Protein AF-A0ABD2GLB9-F1 (afdb_monomer_lite)

Radius of gyration: 38.47 Å; chains: 1; bounding box: 91×84×60 Å

Structure (mmCIF, N/CA/C/O backbone):
data_AF-A0ABD2GLB9-F1
#
_entry.id   AF-A0ABD2GLB9-F1
#
loop_
_atom_site.group_PDB
_atom_site.id
_atom_site.type_symbol
_atom_site.label_atom_id
_atom_site.label_alt_id
_atom_site.label_comp_id
_atom_site.label_asym_id
_atom_site.label_entity_id
_atom_site.label_seq_id
_atom_site.pdbx_PDB_ins_code
_atom_site.Cartn_x
_atom_site.Cartn_y
_atom_site.Cartn_z
_atom_site.occupancy
_atom_site.B_iso_or_equiv
_atom_site.auth_seq_id
_atom_site.auth_comp_id
_atom_site.auth_asym_id
_atom_site.auth_atom_id
_atom_site.pdbx_PDB_model_num
ATOM 1 N N . MET A 1 1 ? 71.117 7.080 -34.265 1.00 41.22 1 MET A N 1
ATOM 2 C CA . MET A 1 1 ? 71.587 7.786 -35.478 1.00 41.22 1 MET A CA 1
ATOM 3 C C . MET A 1 1 ? 70.336 8.318 -36.158 1.00 41.22 1 MET A C 1
ATOM 5 O O . MET A 1 1 ? 69.488 7.506 -36.462 1.00 41.22 1 MET A O 1
ATOM 9 N N . SER A 1 2 ? 70.041 9.596 -36.338 1.00 40.19 2 SER A N 1
ATOM 10 C CA . SER A 1 2 ? 70.778 10.847 -36.216 1.00 40.19 2 SER A CA 1
ATOM 11 C C . SER A 1 2 ? 69.734 11.976 -36.337 1.00 40.19 2 SER A C 1
ATOM 13 O O . SER A 1 2 ? 68.855 11.828 -37.173 1.00 40.19 2 SER A O 1
ATOM 15 N N . ARG A 1 3 ? 69.897 13.067 -35.560 1.00 36.91 3 ARG A N 1
ATOM 16 C CA . ARG A 1 3 ? 69.881 14.493 -35.998 1.00 36.91 3 ARG A CA 1
ATOM 17 C C . ARG A 1 3 ? 68.579 15.053 -36.641 1.00 36.91 3 ARG A C 1
ATOM 19 O O . ARG A 1 3 ? 68.003 14.409 -37.491 1.00 36.91 3 ARG A O 1
ATOM 26 N N . THR A 1 4 ? 68.081 16.277 -36.421 1.00 49.47 4 THR A N 1
ATOM 27 C CA . THR A 1 4 ? 68.595 17.508 -35.794 1.00 49.47 4 THR A CA 1
ATOM 28 C C . THR A 1 4 ? 67.544 18.644 -35.947 1.00 49.47 4 THR A C 1
ATOM 30 O O . THR A 1 4 ? 66.904 18.718 -36.985 1.00 49.47 4 THR A O 1
ATOM 33 N N . LEU A 1 5 ? 67.447 19.505 -34.917 1.00 43.25 5 LEU A N 1
ATOM 34 C CA . LEU A 1 5 ? 67.131 20.959 -34.818 1.00 43.25 5 LEU A CA 1
ATOM 35 C C . LEU A 1 5 ? 65.943 21.663 -35.541 1.00 43.25 5 LEU A C 1
ATOM 37 O O . LEU A 1 5 ? 65.771 21.608 -36.751 1.00 43.25 5 LEU A O 1
ATOM 41 N N . LEU A 1 6 ? 65.255 22.467 -34.703 1.00 45.53 6 LEU A N 1
ATOM 42 C CA . LEU A 1 6 ? 64.503 23.736 -34.897 1.00 45.53 6 LEU A CA 1
ATOM 43 C C . LEU A 1 6 ? 65.297 24.805 -35.715 1.00 45.53 6 LEU A C 1
ATOM 45 O O . LEU A 1 6 ? 66.426 24.491 -36.090 1.00 45.53 6 LEU A O 1
ATOM 49 N N . PRO A 1 7 ? 64.889 26.098 -35.872 1.00 52.56 7 PRO A N 1
ATOM 50 C CA . PRO A 1 7 ? 63.662 26.841 -35.502 1.00 52.56 7 PRO A CA 1
ATOM 51 C C . PRO A 1 7 ? 63.109 27.743 -36.643 1.00 52.56 7 PRO A C 1
ATOM 53 O O . PRO A 1 7 ? 63.716 27.890 -37.697 1.00 52.56 7 PRO A O 1
ATOM 56 N N . GLY A 1 8 ? 61.980 28.424 -36.411 1.00 40.75 8 GLY A N 1
ATOM 57 C CA . GLY A 1 8 ? 61.460 29.465 -37.308 1.00 40.75 8 GLY A CA 1
ATOM 58 C C . GLY A 1 8 ? 60.868 30.640 -36.534 1.00 40.75 8 GLY A C 1
ATOM 59 O O . GLY A 1 8 ? 59.662 30.707 -36.337 1.00 40.75 8 GLY A O 1
ATOM 60 N N . PHE A 1 9 ? 61.732 31.544 -36.074 1.00 46.50 9 PHE A N 1
ATOM 61 C CA . PHE A 1 9 ? 61.380 32.888 -35.612 1.00 46.50 9 PHE A CA 1
ATOM 62 C C . PHE A 1 9 ? 61.605 33.854 -36.782 1.00 46.50 9 PHE A C 1
ATOM 64 O O . PHE A 1 9 ? 62.618 33.748 -37.474 1.00 46.50 9 PHE A O 1
ATOM 71 N N . SER A 1 10 ? 60.713 34.820 -36.990 1.00 54.00 10 SER A N 1
ATOM 72 C CA . SER A 1 10 ? 61.008 36.008 -37.799 1.00 54.00 10 SER A CA 1
ATOM 73 C C . SER A 1 10 ? 60.171 37.223 -37.371 1.00 54.00 10 SER A C 1
ATOM 75 O O . SER A 1 10 ? 59.130 37.034 -36.740 1.00 54.00 10 SER A O 1
ATOM 77 N N . PRO A 1 11 ? 60.667 38.451 -37.635 1.00 58.12 11 PRO A N 1
ATOM 78 C CA . PRO A 1 11 ? 60.511 39.612 -36.753 1.00 58.12 11 PRO A CA 1
ATOM 79 C C . PRO A 1 11 ? 59.986 40.884 -37.475 1.00 58.12 11 PRO A C 1
ATOM 81 O O . PRO A 1 11 ? 59.527 40.807 -38.609 1.00 58.12 11 PRO A O 1
ATOM 84 N N . ALA A 1 12 ? 60.170 42.038 -36.804 1.00 43.91 12 ALA A N 1
ATOM 85 C CA . ALA A 1 12 ? 60.158 43.453 -37.247 1.00 43.91 12 ALA A CA 1
ATOM 86 C C . ALA A 1 12 ? 58.893 44.261 -36.858 1.00 43.91 12 ALA A C 1
ATOM 88 O O . ALA A 1 12 ? 57.785 43.882 -37.213 1.00 43.91 12 ALA A O 1
ATOM 89 N N . LEU A 1 13 ? 58.976 45.259 -35.947 1.00 42.00 13 LEU A N 1
ATOM 90 C CA . LEU A 1 13 ? 59.501 46.652 -36.092 1.00 42.00 13 LEU A CA 1
ATOM 91 C C . LEU A 1 13 ? 58.770 47.406 -37.215 1.00 42.00 13 LEU A C 1
ATOM 93 O O . LEU A 1 13 ? 58.642 46.871 -38.301 1.00 42.00 13 LEU A O 1
ATOM 97 N N . SER A 1 14 ? 58.338 48.662 -37.133 1.00 45.34 14 SER A N 1
ATOM 98 C CA . SER A 1 14 ? 58.408 49.796 -36.200 1.00 45.34 14 SER A CA 1
ATOM 99 C C . SER A 1 14 ? 57.582 50.903 -36.884 1.00 45.34 14 SER A C 1
ATOM 101 O O . SER A 1 14 ? 57.515 50.892 -38.107 1.00 45.34 14 SER A O 1
ATOM 103 N N . HIS A 1 15 ? 57.016 51.866 -36.155 1.00 45.34 15 HIS A N 1
ATOM 104 C CA . HIS A 1 15 ? 57.118 53.302 -36.481 1.00 45.34 15 HIS A CA 1
ATOM 105 C C . HIS A 1 15 ? 56.465 54.115 -35.347 1.00 45.34 15 HIS A C 1
ATOM 107 O O . HIS A 1 15 ? 55.266 54.006 -35.096 1.00 45.34 15 HIS A O 1
ATOM 113 N N . GLY A 1 16 ? 57.283 54.920 -34.651 1.00 44.56 16 GLY A N 1
ATOM 114 C CA . GLY A 1 16 ? 56.829 56.088 -33.877 1.00 44.56 16 GLY A CA 1
ATOM 115 C C . GLY A 1 16 ? 56.222 57.140 -34.818 1.00 44.56 16 GLY A C 1
ATOM 116 O O . GLY A 1 16 ? 56.282 56.985 -36.032 1.00 44.56 16 GLY A O 1
ATOM 117 N N . ASN A 1 17 ? 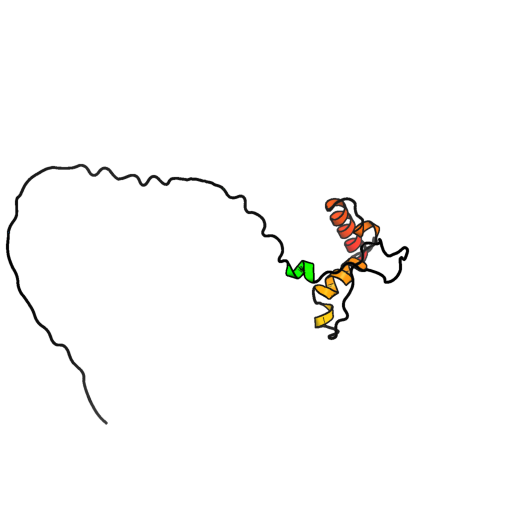55.626 58.250 -34.396 1.00 46.69 17 ASN A N 1
ATOM 118 C CA . ASN A 1 17 ? 55.895 59.208 -33.316 1.00 46.69 17 ASN A CA 1
ATOM 119 C C . ASN A 1 17 ? 54.716 60.238 -33.429 1.00 46.69 17 ASN A C 1
ATOM 121 O O . ASN A 1 17 ? 54.146 60.356 -34.512 1.00 46.69 17 ASN A O 1
ATOM 125 N N . ILE A 1 18 ? 54.224 60.960 -32.416 1.00 41.25 18 ILE A N 1
ATOM 126 C CA . ILE A 1 18 ? 54.598 62.358 -32.077 1.00 41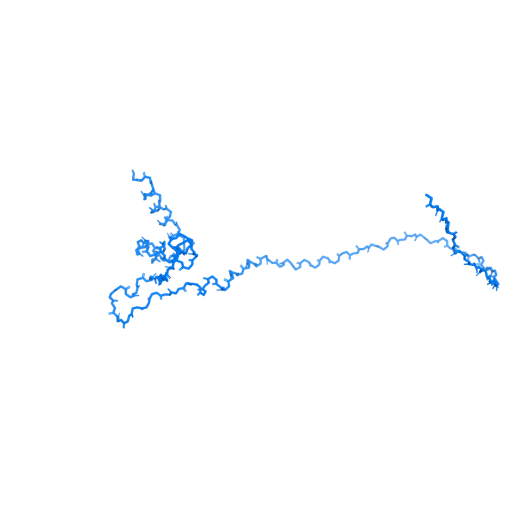.25 18 ILE A CA 1
ATOM 127 C C . ILE A 1 18 ? 53.468 62.936 -31.185 1.00 41.25 18 ILE A C 1
ATOM 129 O O . ILE A 1 18 ? 52.330 63.011 -31.644 1.00 41.25 18 ILE A O 1
ATOM 133 N N . SER A 1 19 ? 53.770 63.337 -29.938 1.00 44.25 19 SER A N 1
ATOM 134 C CA . SER A 1 19 ? 53.571 64.703 -29.376 1.00 44.25 19 SER A CA 1
ATOM 135 C C . SER A 1 19 ? 53.438 64.763 -27.832 1.00 44.25 19 SER A C 1
ATOM 137 O O . SER A 1 19 ? 52.884 63.840 -27.237 1.00 44.25 19 SER A O 1
ATOM 139 N N . PRO A 1 20 ? 53.933 65.846 -27.180 1.00 57.25 20 PRO A N 1
ATOM 140 C CA . PRO A 1 20 ? 54.145 65.974 -25.726 1.00 57.25 20 PRO A CA 1
ATOM 141 C C . PRO A 1 20 ? 52.978 66.715 -24.992 1.00 57.25 20 PRO A C 1
ATOM 143 O O . PRO A 1 20 ? 51.962 67.008 -25.624 1.00 57.25 20 PRO A O 1
ATOM 146 N N . PRO A 1 21 ? 53.061 66.972 -23.661 1.00 60.91 21 PRO A N 1
ATOM 147 C CA . PRO A 1 21 ? 51.915 67.053 -22.742 1.00 60.91 21 PRO A CA 1
ATOM 148 C C . PRO A 1 21 ? 51.424 68.487 -22.471 1.00 60.91 21 PRO A C 1
ATOM 150 O O . PRO A 1 21 ? 52.147 69.447 -22.733 1.00 60.91 21 PRO A O 1
ATOM 153 N N . PRO A 1 22 ? 50.282 68.638 -21.774 1.00 48.00 22 PRO A N 1
ATOM 154 C CA . PRO A 1 22 ? 50.140 69.722 -20.816 1.00 48.00 22 PRO A CA 1
ATOM 155 C C . PRO A 1 22 ? 50.079 69.196 -19.380 1.00 48.00 22 PRO A C 1
ATOM 157 O O . PRO A 1 22 ? 49.298 68.325 -19.001 1.00 48.00 22 PRO A O 1
ATOM 160 N N . SER A 1 23 ? 50.961 69.782 -18.589 1.00 48.72 23 SER A N 1
ATOM 161 C CA . SER A 1 23 ? 50.980 69.809 -17.143 1.00 48.72 23 SER A CA 1
ATOM 162 C C . SER A 1 23 ? 49.712 70.435 -16.551 1.00 48.72 23 SER A C 1
ATOM 164 O O . SER A 1 23 ? 49.079 71.306 -17.148 1.00 48.72 23 SER A O 1
ATOM 166 N N . SER A 1 24 ? 49.508 70.100 -15.274 1.00 46.53 24 SER A N 1
ATOM 167 C CA . SER A 1 24 ? 48.824 70.875 -14.226 1.00 46.53 24 SER A CA 1
ATOM 168 C C . SER A 1 24 ? 47.391 70.456 -13.881 1.00 46.53 24 SER A C 1
ATOM 170 O O . SER A 1 24 ? 46.442 70.738 -14.606 1.00 46.53 24 SER A O 1
ATOM 172 N N . THR A 1 25 ? 47.257 70.000 -12.631 1.00 48.34 25 THR A N 1
ATOM 173 C CA . THR A 1 25 ? 46.324 70.521 -11.606 1.00 48.34 25 THR A CA 1
ATOM 174 C C . THR A 1 25 ? 45.423 69.457 -10.977 1.00 48.34 25 THR A C 1
ATOM 176 O O . THR A 1 25 ? 44.843 68.616 -11.653 1.00 48.34 25 THR A O 1
ATOM 179 N N . SER A 1 26 ? 45.249 69.622 -9.660 1.00 46.88 26 SER A N 1
ATOM 180 C CA . SER A 1 26 ? 44.093 69.217 -8.854 1.00 46.88 26 SER A CA 1
ATOM 181 C C . SER A 1 26 ? 44.160 67.856 -8.158 1.00 46.88 26 SER A C 1
ATOM 183 O O . SER A 1 26 ? 43.591 66.859 -8.597 1.00 46.88 26 SER A O 1
ATOM 185 N N . THR A 1 27 ? 44.753 67.888 -6.962 1.00 57.16 27 THR A N 1
ATOM 186 C CA . THR A 1 27 ? 44.359 67.106 -5.783 1.00 57.16 27 THR A CA 1
ATOM 187 C C . THR A 1 27 ? 42.851 66.826 -5.767 1.00 57.16 27 THR A C 1
ATOM 189 O O . THR A 1 27 ? 42.049 67.732 -5.558 1.00 57.16 27 THR A O 1
ATOM 192 N N . GLY A 1 28 ? 42.464 65.568 -5.973 1.00 44.75 28 GLY A N 1
ATOM 193 C CA . GLY A 1 28 ? 41.090 65.095 -5.827 1.00 44.75 28 GLY A CA 1
ATOM 194 C C . GLY A 1 28 ? 41.060 63.911 -4.874 1.00 44.75 28 GLY A C 1
ATOM 195 O O . GLY A 1 28 ? 41.491 62.814 -5.226 1.00 44.75 28 GLY A O 1
ATOM 196 N N . CYS A 1 29 ? 40.587 64.142 -3.651 1.00 52.38 29 CYS A N 1
ATOM 197 C CA . CYS A 1 29 ? 40.369 63.114 -2.641 1.00 52.38 29 CYS A CA 1
ATOM 198 C C . CYS A 1 29 ? 39.506 61.983 -3.219 1.00 52.38 29 CYS A C 1
ATOM 200 O O . CYS A 1 29 ? 38.413 62.211 -3.736 1.00 52.38 29 CYS A O 1
ATOM 202 N N . ARG A 1 30 ? 40.008 60.751 -3.140 1.00 40.28 30 ARG A N 1
ATOM 203 C CA . ARG A 1 30 ? 39.335 59.558 -3.651 1.00 40.28 30 ARG A CA 1
ATOM 204 C C . ARG A 1 30 ? 38.190 59.181 -2.708 1.00 40.28 30 ARG A C 1
ATOM 206 O O . ARG A 1 30 ? 38.394 58.442 -1.752 1.00 40.28 30 ARG A O 1
ATOM 213 N N . SER A 1 31 ? 36.987 59.680 -2.973 1.00 50.41 31 SER A N 1
ATOM 214 C CA . SER A 1 31 ? 35.767 59.113 -2.393 1.00 50.41 31 SER A CA 1
ATOM 215 C C . SER A 1 31 ? 35.513 57.747 -3.028 1.00 50.41 31 SER A C 1
ATOM 217 O O . SER A 1 31 ? 35.308 57.640 -4.237 1.00 50.41 31 SER A O 1
ATOM 219 N N . SER A 1 32 ? 35.565 56.694 -2.211 1.00 58.06 32 SER A N 1
ATOM 220 C CA . SER A 1 32 ? 35.131 55.345 -2.586 1.00 58.06 32 SER A CA 1
ATOM 221 C C . SER A 1 32 ? 33.707 55.375 -3.142 1.00 58.06 32 SER A C 1
ATOM 223 O O . SER A 1 32 ? 32.809 55.853 -2.444 1.00 58.06 32 SER A O 1
ATOM 225 N N . PRO A 1 33 ? 33.434 54.799 -4.324 1.00 53.81 33 PRO A N 1
ATOM 226 C CA . PRO A 1 33 ? 32.075 54.430 -4.660 1.00 53.81 33 PRO A CA 1
ATOM 227 C C . PRO A 1 33 ? 31.709 53.218 -3.800 1.00 53.81 33 PRO A C 1
ATOM 229 O O . PRO A 1 33 ? 32.175 52.100 -4.023 1.00 53.81 33 PRO A O 1
ATOM 232 N N . GLY A 1 34 ? 30.903 53.466 -2.768 1.00 50.62 34 GLY A N 1
ATOM 233 C CA . GLY A 1 34 ? 30.247 52.418 -2.003 1.00 50.62 34 GLY A CA 1
ATOM 234 C C . GLY A 1 34 ? 29.408 51.559 -2.945 1.00 50.62 34 GLY A C 1
ATOM 235 O O . GLY A 1 34 ? 28.445 52.032 -3.548 1.00 50.62 34 GLY A O 1
ATOM 236 N N . PHE A 1 35 ? 29.793 50.295 -3.084 1.00 52.69 35 PHE A N 1
ATOM 237 C CA . PHE A 1 35 ? 29.006 49.281 -3.768 1.00 52.69 35 PHE A CA 1
ATOM 238 C C . PHE A 1 35 ? 27.767 48.993 -2.912 1.00 52.69 35 PHE A C 1
ATOM 240 O O . PHE A 1 35 ? 27.818 48.223 -1.955 1.00 52.69 35 PHE A O 1
ATOM 247 N N . THR A 1 36 ? 26.657 49.671 -3.198 1.00 63.06 36 THR A N 1
ATOM 248 C CA . THR A 1 36 ? 25.383 49.385 -2.536 1.00 63.06 36 THR A CA 1
ATOM 249 C C . THR A 1 36 ? 24.797 48.115 -3.139 1.00 63.06 36 THR A C 1
ATOM 251 O O . THR A 1 36 ? 24.251 48.105 -4.242 1.00 63.06 36 THR A O 1
ATOM 254 N N . ILE A 1 37 ? 24.924 47.012 -2.402 1.00 62.72 37 ILE A N 1
ATOM 255 C CA . ILE A 1 37 ? 24.204 45.777 -2.701 1.00 62.72 37 ILE A CA 1
ATOM 256 C C . ILE A 1 37 ? 22.726 46.044 -2.432 1.00 62.72 37 ILE A C 1
ATOM 258 O O . ILE A 1 37 ? 22.296 46.193 -1.288 1.00 62.72 37 ILE A O 1
ATOM 262 N N . LYS A 1 38 ? 21.931 46.119 -3.501 1.00 55.12 38 LYS A N 1
ATOM 263 C CA . LYS A 1 38 ? 20.474 46.043 -3.405 1.00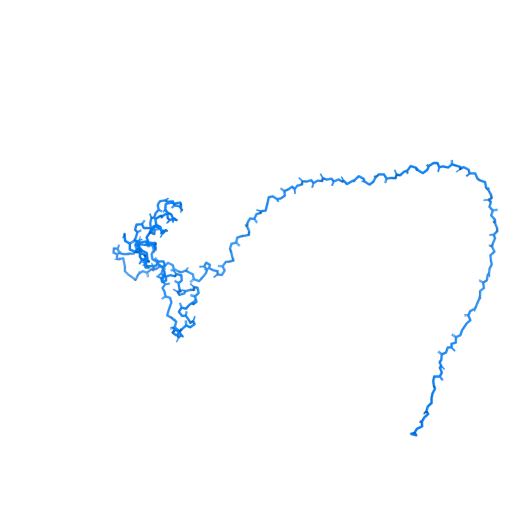 55.12 38 LYS A CA 1
ATOM 264 C C . LYS A 1 38 ? 20.127 44.639 -2.913 1.00 55.12 38 LYS A C 1
ATOM 266 O O . LYS A 1 38 ? 20.043 43.704 -3.701 1.00 55.12 38 LYS A O 1
ATOM 271 N N . HIS A 1 39 ? 19.944 44.479 -1.608 1.00 52.59 39 HIS A N 1
ATOM 272 C CA . HIS A 1 39 ? 19.361 43.269 -1.043 1.00 52.59 39 HIS A CA 1
ATOM 273 C C . HIS A 1 39 ? 17.852 43.276 -1.320 1.00 52.59 39 HIS A C 1
ATOM 275 O O . HIS A 1 39 ? 17.049 43.587 -0.444 1.00 52.59 39 HIS A O 1
ATOM 281 N N . SER A 1 40 ? 17.441 42.939 -2.546 1.00 54.25 40 SER A N 1
ATOM 282 C CA . SER A 1 40 ? 16.070 42.488 -2.785 1.00 54.25 40 SER A CA 1
ATOM 283 C C . SER A 1 40 ? 15.961 41.053 -2.272 1.00 54.25 40 SER A C 1
ATOM 285 O O . SER A 1 40 ? 16.092 40.087 -3.021 1.00 54.25 40 SER A O 1
ATOM 287 N N . SER A 1 41 ? 15.775 40.909 -0.962 1.00 56.19 41 SER A N 1
ATOM 288 C CA . SER A 1 41 ? 15.458 39.631 -0.329 1.00 56.19 41 SER A CA 1
ATOM 289 C C . SER A 1 41 ? 14.014 39.241 -0.649 1.00 56.19 41 SER A C 1
ATOM 291 O O . SER A 1 41 ? 13.159 39.222 0.231 1.00 56.19 41 SER A O 1
ATOM 293 N N . SER A 1 42 ? 13.722 38.894 -1.904 1.00 57.66 42 SER A N 1
ATOM 294 C CA . SER A 1 42 ? 12.605 37.999 -2.196 1.00 57.66 42 SER A CA 1
ATOM 295 C C . SER A 1 42 ? 13.056 36.602 -1.784 1.00 57.66 42 SER A C 1
ATOM 297 O O . SER A 1 42 ? 13.614 35.841 -2.572 1.00 57.66 42 SER A O 1
ATOM 299 N N . ARG A 1 43 ? 12.902 36.308 -0.491 1.00 51.59 43 ARG A N 1
ATOM 300 C CA . ARG A 1 43 ? 13.092 34.973 0.066 1.00 51.59 43 ARG A CA 1
ATOM 301 C C . ARG A 1 43 ? 12.004 34.087 -0.533 1.00 51.59 43 ARG A C 1
ATOM 303 O O . ARG A 1 43 ? 10.906 34.002 0.003 1.00 51.59 43 ARG A O 1
ATOM 310 N N . THR A 1 44 ? 12.296 33.463 -1.668 1.00 63.19 44 THR A N 1
ATOM 311 C CA . THR A 1 44 ? 11.502 32.351 -2.177 1.00 63.19 44 THR A CA 1
ATOM 312 C C . THR A 1 44 ? 11.589 31.264 -1.115 1.00 63.19 44 THR A C 1
ATOM 314 O O . THR A 1 44 ? 12.660 30.697 -0.889 1.00 63.19 44 THR A O 1
ATOM 317 N N . SER A 1 45 ? 10.498 31.039 -0.381 1.00 63.84 45 SER A N 1
ATOM 318 C CA . SER A 1 45 ? 10.372 29.867 0.483 1.00 63.84 45 SER A CA 1
ATOM 319 C C . SER A 1 45 ? 10.760 28.640 -0.343 1.00 63.84 45 SER A C 1
ATOM 321 O O . SER A 1 45 ? 10.301 28.544 -1.483 1.00 63.84 45 SER A O 1
ATOM 323 N N . PRO A 1 46 ? 11.608 27.729 0.162 1.00 68.19 46 PRO A N 1
ATOM 324 C CA . PRO A 1 46 ? 11.941 26.525 -0.579 1.00 68.19 46 PRO A CA 1
ATOM 325 C C . PRO A 1 46 ? 10.646 25.737 -0.793 1.00 68.19 46 PRO A C 1
ATOM 327 O O . PRO A 1 46 ? 10.118 25.123 0.133 1.00 68.19 46 PRO A O 1
ATOM 330 N N . SER A 1 47 ? 10.091 25.805 -2.002 1.00 76.31 47 SER A N 1
ATOM 331 C CA . SER A 1 47 ? 8.992 24.942 -2.404 1.00 76.31 47 SER A CA 1
ATOM 332 C C . SER A 1 47 ? 9.566 23.538 -2.472 1.00 76.31 47 SER A C 1
ATOM 334 O O . SER A 1 47 ? 10.459 23.278 -3.282 1.00 76.31 47 SER A O 1
ATOM 336 N N . ILE A 1 48 ? 9.099 22.654 -1.591 1.00 81.50 48 ILE A N 1
ATOM 337 C CA . ILE A 1 48 ? 9.443 21.235 -1.651 1.00 81.50 48 ILE A CA 1
ATOM 338 C C . ILE A 1 48 ? 9.113 20.766 -3.076 1.00 81.50 48 ILE A C 1
ATOM 340 O O . ILE A 1 48 ? 7.975 20.966 -3.513 1.00 81.50 48 ILE A O 1
ATOM 344 N N . PRO A 1 49 ? 10.082 20.214 -3.829 1.00 80.75 49 PRO A N 1
ATOM 345 C CA . PRO A 1 49 ? 9.813 19.751 -5.178 1.00 80.75 49 PRO A CA 1
ATOM 346 C C . PRO A 1 49 ? 8.759 18.649 -5.117 1.00 80.75 49 PRO A C 1
ATOM 348 O O . PRO A 1 49 ? 8.830 17.746 -4.279 1.00 80.75 49 PRO A O 1
ATOM 351 N N . SER A 1 50 ? 7.762 18.745 -5.994 1.00 82.88 50 SER A N 1
ATOM 352 C CA . SER A 1 50 ? 6.751 17.705 -6.129 1.00 82.88 50 SER A CA 1
ATOM 353 C C . SER A 1 50 ? 7.424 16.376 -6.482 1.00 82.88 50 SER A C 1
ATOM 355 O O . SER A 1 50 ? 8.412 16.372 -7.227 1.00 82.88 50 SER A O 1
ATOM 357 N N . PRO A 1 51 ? 6.903 15.244 -5.983 1.00 83.69 51 PRO A N 1
ATOM 358 C CA . PRO A 1 51 ? 7.423 13.943 -6.365 1.00 83.69 51 PRO A CA 1
ATOM 359 C C . PRO A 1 51 ? 7.351 13.767 -7.890 1.00 83.69 51 PRO A C 1
ATOM 361 O O . PRO A 1 51 ? 6.470 14.335 -8.543 1.00 83.69 51 PRO A O 1
ATOM 364 N N . PRO A 1 52 ? 8.273 12.992 -8.478 1.00 89.94 52 PRO A N 1
ATOM 365 C CA . PRO A 1 52 ? 8.281 12.789 -9.911 1.00 89.94 52 PRO A CA 1
ATOM 366 C C . PRO A 1 52 ? 7.067 11.959 -10.343 1.00 89.94 52 PRO A C 1
ATOM 368 O O . PRO A 1 52 ? 6.752 10.928 -9.747 1.00 89.94 52 PRO A O 1
ATOM 371 N N . GLN A 1 53 ? 6.410 12.407 -11.411 1.00 91.88 53 GLN A N 1
ATOM 372 C CA . GLN A 1 53 ? 5.111 11.890 -11.849 1.00 91.88 53 GLN A CA 1
ATOM 373 C C . GLN A 1 53 ? 5.119 10.392 -12.178 1.00 91.88 53 GLN A C 1
ATOM 375 O O . GLN A 1 53 ? 4.154 9.694 -11.875 1.00 91.88 53 GLN A O 1
ATOM 380 N N . TYR A 1 54 ? 6.251 9.873 -12.665 1.00 92.94 54 TYR A N 1
ATOM 381 C CA . TYR A 1 54 ? 6.394 8.452 -12.983 1.00 92.94 54 TYR A CA 1
ATOM 382 C C . TYR A 1 54 ? 6.108 7.537 -11.785 1.00 92.94 54 TYR A C 1
ATOM 384 O O . TYR A 1 54 ? 5.700 6.402 -11.984 1.00 92.94 54 TYR A O 1
ATOM 392 N N . LEU A 1 55 ? 6.318 7.983 -10.539 1.00 90.88 55 LEU A N 1
ATOM 393 C CA . LEU A 1 55 ? 6.025 7.154 -9.365 1.00 90.88 55 LEU A CA 1
ATOM 394 C C . LEU A 1 55 ? 4.523 6.935 -9.186 1.00 90.88 55 LEU A C 1
ATOM 396 O O . LEU A 1 55 ? 4.108 5.838 -8.815 1.00 90.88 55 LEU A O 1
ATOM 400 N N . SER A 1 56 ? 3.722 7.964 -9.459 1.00 90.94 56 SER A N 1
ATOM 401 C CA . SER A 1 56 ? 2.263 7.877 -9.429 1.00 90.94 56 SER A CA 1
ATOM 402 C C . SER A 1 56 ? 1.752 6.967 -10.542 1.00 90.94 56 SER A C 1
ATOM 404 O O . SER A 1 56 ? 0.896 6.128 -10.282 1.00 90.94 56 SER A O 1
ATOM 406 N N . ASP A 1 57 ? 2.350 7.050 -11.733 1.00 93.69 57 ASP A N 1
ATOM 407 C CA . ASP A 1 57 ? 1.976 6.233 -12.897 1.00 93.69 57 ASP A CA 1
ATOM 408 C C . ASP A 1 57 ? 2.247 4.729 -12.699 1.00 93.69 57 ASP A C 1
ATOM 410 O O . ASP A 1 57 ? 1.716 3.889 -13.423 1.00 93.69 57 ASP A O 1
ATOM 414 N N . LEU A 1 58 ? 3.072 4.353 -11.716 1.00 94.00 58 LEU A N 1
ATOM 415 C CA . LEU A 1 58 ? 3.336 2.951 -11.386 1.00 94.00 58 LEU A CA 1
ATOM 416 C C . LEU A 1 58 ? 2.263 2.326 -10.480 1.00 94.00 58 LEU A C 1
ATOM 418 O O . LEU A 1 58 ? 2.211 1.098 -10.375 1.00 94.00 58 LEU A O 1
ATOM 422 N N . LEU A 1 59 ? 1.418 3.128 -9.824 1.00 94.19 59 LEU A N 1
ATOM 423 C CA . LEU A 1 59 ? 0.435 2.661 -8.846 1.00 94.19 59 LEU A CA 1
ATOM 424 C C . LEU A 1 59 ? -0.984 2.782 -9.395 1.00 94.19 59 LEU A C 1
ATOM 426 O O . LEU A 1 59 ? -1.443 3.860 -9.756 1.00 94.19 59 LEU A O 1
ATOM 430 N N . HIS A 1 60 ? -1.706 1.664 -9.399 1.00 93.69 60 HIS A N 1
ATOM 431 C CA . HIS A 1 60 ? -3.038 1.587 -9.987 1.00 93.69 60 HIS A CA 1
ATOM 432 C C . HIS A 1 60 ? -4.058 1.128 -8.941 1.00 93.69 60 HIS A C 1
ATOM 434 O O . HIS A 1 60 ? -3.833 0.088 -8.309 1.00 93.69 60 HIS A O 1
ATOM 440 N N . PRO A 1 61 ? -5.187 1.839 -8.765 1.00 92.69 61 PRO A N 1
ATOM 441 C CA . PRO A 1 61 ? -6.290 1.364 -7.940 1.00 92.69 61 PRO A CA 1
ATOM 442 C C . PRO A 1 61 ? -6.786 -0.005 -8.410 1.00 92.69 61 PRO A C 1
ATOM 444 O O . PRO A 1 61 ? -6.890 -0.272 -9.611 1.00 92.69 61 PRO A O 1
ATOM 447 N N . TYR A 1 62 ? -7.101 -0.884 -7.463 1.00 92.12 62 TYR A N 1
ATOM 448 C CA . TYR A 1 62 ? -7.715 -2.164 -7.784 1.00 92.12 62 TYR A CA 1
ATOM 449 C C . TYR A 1 62 ? -9.171 -1.957 -8.217 1.00 92.12 62 TYR A C 1
ATOM 451 O O . TYR A 1 62 ? -9.994 -1.475 -7.443 1.00 92.12 62 TYR A O 1
ATOM 459 N N . THR A 1 63 ? -9.492 -2.346 -9.450 1.00 88.06 63 THR A N 1
ATOM 460 C CA . THR A 1 63 ? -10.840 -2.248 -10.023 1.00 88.06 63 THR A CA 1
ATOM 461 C C . THR A 1 63 ? -11.349 -3.649 -10.381 1.00 88.06 63 THR A C 1
ATOM 463 O O . THR A 1 63 ? -10.905 -4.242 -11.368 1.00 88.06 63 THR A O 1
ATOM 466 N N . PRO A 1 64 ? -12.239 -4.249 -9.569 1.00 85.19 64 PRO A N 1
ATOM 467 C CA . PRO A 1 64 ? -12.793 -5.561 -9.881 1.00 85.19 64 PRO A CA 1
ATOM 468 C C . PRO A 1 64 ? -13.780 -5.476 -11.054 1.00 85.19 64 PRO A C 1
ATOM 470 O O . PRO A 1 64 ? -14.473 -4.479 -11.238 1.00 85.19 64 PRO A O 1
ATOM 473 N N . SER A 1 65 ? -13.893 -6.556 -11.832 1.00 85.75 65 SER A N 1
ATOM 474 C CA . SER A 1 65 ? -14.803 -6.630 -12.991 1.00 85.75 65 SER A CA 1
ATOM 475 C C . SER A 1 65 ? -16.289 -6.598 -12.618 1.00 85.75 65 SER A C 1
ATOM 477 O O . SER A 1 65 ? -17.140 -6.295 -13.451 1.00 85.75 65 SER A O 1
ATOM 479 N N . ARG A 1 66 ? -16.610 -6.927 -11.366 1.00 83.00 66 ARG A N 1
ATOM 480 C CA . ARG A 1 66 ? -17.948 -6.843 -10.785 1.00 83.00 66 ARG A CA 1
ATOM 481 C C . ARG A 1 66 ? -17.864 -6.147 -9.436 1.00 83.00 66 ARG A C 1
ATOM 483 O O . ARG A 1 66 ? -16.912 -6.365 -8.692 1.00 83.00 66 ARG A O 1
ATOM 490 N N . SER A 1 67 ? -18.903 -5.381 -9.112 1.00 79.69 67 SER A N 1
ATOM 491 C CA . SER A 1 67 ? -19.100 -4.805 -7.782 1.00 79.69 67 SER A CA 1
ATOM 492 C C . SER A 1 67 ? -19.123 -5.919 -6.726 1.00 79.69 67 SER A C 1
ATOM 494 O O . SER A 1 67 ? -20.037 -6.741 -6.668 1.00 79.69 67 SER A O 1
ATOM 496 N N . LEU A 1 68 ? -18.065 -5.971 -5.923 1.00 80.31 68 LEU A N 1
ATOM 497 C CA . LEU A 1 68 ? -17.910 -6.814 -4.740 1.00 80.31 68 LEU A CA 1
ATOM 498 C C . LEU A 1 68 ? -17.888 -5.932 -3.490 1.00 80.31 68 LEU A C 1
ATOM 500 O O . LEU A 1 68 ? -17.480 -4.775 -3.551 1.00 80.31 68 LEU A O 1
ATOM 504 N N . ARG A 1 69 ? -18.219 -6.487 -2.320 1.00 71.56 69 ARG A N 1
ATOM 505 C CA . ARG A 1 69 ? -18.115 -5.747 -1.046 1.00 71.56 69 ARG A CA 1
ATOM 506 C C . ARG A 1 69 ? -16.682 -5.305 -0.700 1.00 71.56 69 ARG A C 1
ATOM 508 O O . ARG A 1 69 ? -16.508 -4.426 0.130 1.00 71.56 69 ARG A O 1
ATOM 515 N N . SER A 1 70 ? -15.665 -5.890 -1.339 1.00 68.12 70 SER A N 1
ATOM 516 C CA . SER A 1 70 ? -14.257 -5.497 -1.203 1.00 68.12 70 SER A CA 1
ATOM 517 C C . SER A 1 70 ? -13.808 -4.411 -2.190 1.00 68.12 70 SER A C 1
ATOM 519 O O . SER A 1 70 ? -12.671 -3.951 -2.089 1.00 68.12 70 SER A O 1
ATOM 521 N N . SER A 1 71 ? -14.659 -3.994 -3.134 1.00 69.06 71 SER A N 1
ATOM 522 C CA . SER A 1 71 ? -14.285 -3.020 -4.176 1.00 69.06 71 SER A CA 1
ATOM 523 C C . SER A 1 71 ? -13.875 -1.674 -3.580 1.00 69.06 71 SER A C 1
ATOM 525 O O . SER A 1 71 ? -12.925 -1.062 -4.051 1.00 69.06 71 SER A O 1
ATOM 527 N N . ASP A 1 72 ? -14.516 -1.274 -2.481 1.00 70.44 72 ASP A N 1
ATOM 528 C CA . ASP A 1 72 ? -14.305 0.028 -1.837 1.00 70.44 72 ASP A CA 1
ATOM 529 C C . ASP A 1 72 ? -13.224 -0.009 -0.747 1.00 70.44 72 ASP A C 1
ATOM 531 O O . ASP A 1 72 ? -13.118 0.890 0.082 1.00 70.44 72 ASP A O 1
ATOM 535 N N . THR A 1 73 ? -12.402 -1.061 -0.711 1.00 79.62 73 THR A N 1
ATOM 536 C CA . THR A 1 73 ? -11.421 -1.242 0.370 1.00 79.62 73 THR A CA 1
ATOM 537 C C . THR A 1 73 ? -10.116 -0.482 0.157 1.00 79.62 73 THR A C 1
ATOM 539 O O . THR A 1 73 ? -9.219 -0.647 0.971 1.00 79.62 73 THR A O 1
ATOM 542 N N . GLY A 1 74 ? -9.962 0.325 -0.900 1.00 86.75 74 GLY A N 1
ATOM 543 C CA . GLY A 1 74 ? -8.741 1.115 -1.129 1.00 86.75 74 GLY A CA 1
ATOM 544 C C . GLY A 1 74 ? -7.492 0.263 -1.401 1.00 86.75 74 GLY A C 1
ATOM 545 O O . GLY A 1 74 ? -6.406 0.563 -0.902 1.00 86.75 74 GLY A O 1
ATOM 546 N N . LEU A 1 75 ? -7.649 -0.850 -2.124 1.00 92.38 75 LEU A N 1
ATOM 547 C CA . LEU A 1 75 ? -6.549 -1.738 -2.520 1.00 92.38 75 LEU A CA 1
ATOM 548 C C . LEU A 1 75 ? -5.870 -1.262 -3.810 1.00 92.38 75 LEU A C 1
ATOM 550 O O . LEU A 1 75 ? -6.475 -0.586 -4.644 1.00 92.38 75 LEU A O 1
ATOM 554 N N . LEU A 1 76 ? -4.619 -1.679 -3.995 1.00 94.38 76 LEU A N 1
ATOM 555 C CA . LEU A 1 76 ? -3.845 -1.435 -5.211 1.00 94.38 76 LEU A CA 1
ATOM 556 C C . LEU A 1 76 ? -3.686 -2.716 -6.035 1.00 94.38 76 LEU A C 1
ATOM 558 O O . LEU A 1 76 ? -3.567 -3.816 -5.492 1.00 94.38 76 LEU A O 1
ATOM 562 N N . SER A 1 77 ? -3.659 -2.577 -7.358 1.00 94.19 77 SER A N 1
ATOM 563 C CA . SER A 1 77 ? -3.359 -3.678 -8.273 1.00 94.19 77 SER A CA 1
ATOM 564 C C . SER A 1 77 ? -1.875 -4.044 -8.198 1.00 94.19 77 SER A C 1
ATOM 566 O O . SER A 1 77 ? -1.013 -3.168 -8.261 1.00 94.19 77 SER A O 1
ATOM 568 N N . ILE A 1 78 ? -1.573 -5.340 -8.081 1.00 94.19 78 ILE A N 1
ATOM 569 C CA . ILE A 1 78 ? -0.198 -5.851 -8.064 1.00 94.19 78 ILE A CA 1
ATOM 570 C C . ILE A 1 78 ? 0.110 -6.446 -9.448 1.00 94.19 78 ILE A C 1
ATOM 572 O O . ILE A 1 78 ? -0.480 -7.471 -9.813 1.00 94.19 78 ILE A O 1
ATOM 576 N N . PRO A 1 79 ? 1.016 -5.842 -10.239 1.00 92.00 79 PRO A N 1
ATOM 577 C CA . PRO A 1 79 ? 1.404 -6.394 -11.528 1.00 92.00 79 PRO A CA 1
ATOM 578 C C . PRO A 1 79 ? 2.195 -7.693 -11.342 1.00 92.00 79 PRO A C 1
ATOM 580 O O . PRO A 1 79 ? 2.941 -7.871 -10.380 1.00 92.00 79 PRO A O 1
ATOM 583 N N . ARG A 1 80 ? 2.065 -8.621 -12.296 1.00 89.06 80 ARG A N 1
ATOM 584 C CA . ARG A 1 80 ? 2.859 -9.856 -12.287 1.00 89.06 80 ARG A CA 1
ATOM 585 C C . ARG A 1 80 ? 4.294 -9.551 -12.700 1.00 89.06 80 ARG A C 1
ATOM 587 O O . ARG A 1 80 ? 4.532 -9.113 -13.825 1.00 89.06 80 ARG A O 1
ATOM 594 N N . SER A 1 81 ? 5.252 -9.856 -11.832 1.00 87.00 81 SER A N 1
ATOM 595 C CA . SER A 1 81 ? 6.666 -9.833 -12.198 1.00 87.00 81 SER A CA 1
ATOM 596 C C . SER A 1 81 ? 7.057 -11.140 -12.909 1.00 87.00 81 SER A C 1
ATOM 598 O O . SER A 1 81 ? 6.565 -12.227 -12.590 1.00 87.00 81 SER A O 1
ATOM 600 N N . ARG A 1 82 ? 7.940 -11.045 -13.912 1.00 83.06 82 ARG A N 1
ATOM 601 C CA . ARG A 1 82 ? 8.532 -12.226 -14.576 1.00 83.06 82 ARG A CA 1
ATOM 602 C C . ARG A 1 82 ? 9.784 -12.722 -13.846 1.00 83.06 82 ARG A C 1
ATOM 604 O O . ARG A 1 82 ? 10.155 -13.882 -13.991 1.00 83.06 82 ARG A O 1
ATOM 611 N N . LEU A 1 83 ? 10.420 -11.845 -13.068 1.00 87.69 83 LEU A N 1
ATOM 612 C CA . LEU A 1 83 ? 11.662 -12.098 -12.343 1.00 87.69 83 LEU A CA 1
ATOM 613 C C . LEU A 1 83 ? 11.370 -12.147 -10.841 1.00 87.69 83 LEU A C 1
ATOM 615 O O . LEU A 1 83 ? 11.179 -11.110 -10.215 1.00 87.69 83 LEU A O 1
ATOM 619 N N . ARG A 1 84 ? 11.400 -13.351 -10.265 1.00 78.69 84 ARG A N 1
ATOM 620 C CA . ARG A 1 84 ? 10.991 -13.632 -8.873 1.00 78.69 84 ARG A CA 1
ATOM 621 C C . ARG A 1 84 ? 11.825 -12.958 -7.783 1.00 78.69 84 ARG A C 1
ATOM 623 O O . ARG A 1 84 ? 11.444 -12.965 -6.626 1.00 78.69 84 ARG A O 1
ATOM 630 N N . THR A 1 85 ? 12.992 -12.421 -8.117 1.00 85.69 85 THR A N 1
ATOM 631 C CA . THR A 1 85 ? 13.871 -11.768 -7.139 1.00 85.69 85 THR A CA 1
ATOM 632 C C . THR A 1 85 ? 13.868 -10.260 -7.336 1.00 85.69 85 THR A C 1
ATOM 634 O O . THR A 1 85 ? 13.370 -9.519 -6.497 1.00 85.69 85 THR A O 1
ATOM 637 N N . VAL A 1 86 ? 14.402 -9.794 -8.463 1.00 87.44 86 VAL A N 1
ATOM 638 C CA . VAL A 1 86 ? 14.535 -8.360 -8.752 1.00 87.44 86 VAL A CA 1
ATOM 639 C C . VAL A 1 86 ? 13.186 -7.732 -9.101 1.00 87.44 86 VAL A C 1
ATOM 641 O O . VAL A 1 86 ? 12.903 -6.620 -8.667 1.00 87.44 86 VAL A O 1
ATOM 644 N N . GLY A 1 87 ? 12.336 -8.447 -9.842 1.00 89.00 87 GLY A N 1
ATOM 645 C CA . GLY A 1 87 ? 11.031 -7.940 -10.263 1.00 89.00 87 GLY A CA 1
ATOM 646 C C . GLY A 1 87 ? 10.085 -7.707 -9.089 1.00 89.00 87 GLY A C 1
ATOM 647 O O . GLY A 1 87 ? 9.410 -6.685 -9.054 1.00 89.00 87 GLY A O 1
ATOM 648 N N . ASP A 1 88 ? 10.095 -8.595 -8.094 1.00 90.50 88 ASP A N 1
ATOM 649 C CA . ASP A 1 88 ? 9.235 -8.470 -6.908 1.00 90.50 88 ASP A CA 1
ATOM 650 C C . ASP A 1 88 ? 9.660 -7.318 -5.979 1.00 90.50 88 ASP A C 1
ATOM 652 O O . ASP A 1 88 ? 8.845 -6.783 -5.231 1.00 90.50 88 ASP A O 1
ATOM 656 N N . ARG A 1 89 ? 10.924 -6.880 -6.068 1.00 92.69 89 ARG A N 1
ATOM 657 C CA . ARG A 1 89 ? 11.453 -5.717 -5.333 1.00 92.69 89 ARG A CA 1
ATOM 658 C C . ARG A 1 89 ? 11.205 -4.385 -6.042 1.00 92.69 89 ARG A C 1
ATOM 660 O O . ARG A 1 89 ? 11.504 -3.339 -5.469 1.00 92.69 89 ARG A O 1
ATOM 667 N N . ALA A 1 90 ? 10.699 -4.396 -7.276 1.00 93.38 90 ALA A N 1
ATOM 668 C CA . ALA A 1 90 ? 10.388 -3.169 -7.996 1.00 93.38 90 ALA A CA 1
ATOM 669 C C . ALA A 1 90 ? 9.311 -2.367 -7.251 1.00 93.38 90 ALA A C 1
ATOM 671 O O . ALA A 1 90 ? 8.384 -2.943 -6.683 1.00 93.38 90 ALA A O 1
ATOM 672 N N . PHE A 1 91 ? 9.396 -1.035 -7.296 1.00 92.94 91 PHE A N 1
ATOM 673 C CA . PHE A 1 91 ? 8.439 -0.148 -6.623 1.00 92.94 91 PHE A CA 1
ATOM 674 C C . PHE A 1 91 ? 6.982 -0.448 -7.015 1.00 92.94 91 PHE A C 1
ATOM 676 O O . PHE A 1 91 ? 6.103 -0.485 -6.159 1.00 92.94 91 PHE A O 1
ATOM 683 N N . SER A 1 92 ? 6.740 -0.745 -8.294 1.00 94.25 92 SER A N 1
ATOM 684 C CA . SER A 1 92 ? 5.416 -1.099 -8.819 1.00 94.25 92 SER A CA 1
ATOM 685 C C . SER A 1 92 ? 4.838 -2.402 -8.259 1.00 94.25 92 SER A C 1
ATOM 687 O O . SER A 1 92 ? 3.642 -2.626 -8.400 1.00 94.25 92 SER A O 1
ATOM 689 N N . VAL A 1 93 ? 5.649 -3.262 -7.632 1.00 95.19 93 VAL A N 1
ATOM 690 C CA . VAL A 1 93 ? 5.218 -4.539 -7.036 1.00 95.19 93 VAL A CA 1
ATOM 691 C C . VAL A 1 93 ? 5.279 -4.477 -5.513 1.00 95.19 93 VAL A C 1
ATOM 693 O O . VAL A 1 93 ? 4.293 -4.781 -4.840 1.00 95.19 93 VAL A O 1
ATOM 696 N N . ALA A 1 94 ? 6.410 -4.049 -4.953 1.00 95.12 94 ALA A N 1
ATOM 697 C CA . ALA A 1 94 ? 6.640 -4.035 -3.513 1.00 95.12 94 ALA A CA 1
ATOM 698 C C . ALA A 1 94 ? 5.682 -3.082 -2.783 1.00 95.12 94 ALA A C 1
ATOM 700 O O . ALA A 1 94 ? 5.105 -3.455 -1.762 1.00 95.12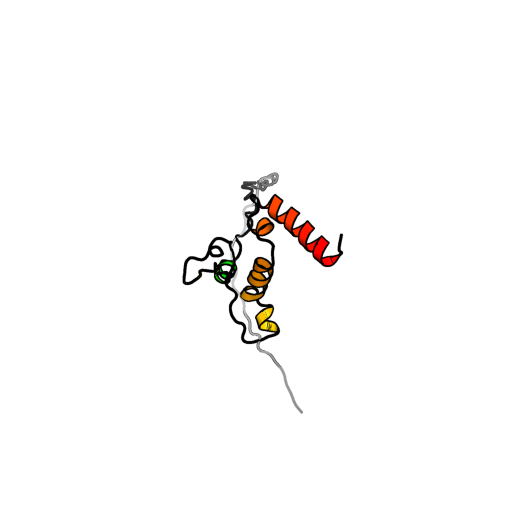 94 ALA A O 1
ATOM 701 N N . THR A 1 95 ? 5.458 -1.884 -3.332 1.00 95.12 95 THR A N 1
ATOM 702 C CA . THR A 1 95 ? 4.565 -0.879 -2.740 1.00 95.12 95 THR A CA 1
ATOM 703 C C . THR A 1 95 ? 3.119 -1.372 -2.620 1.00 95.12 95 THR A C 1
ATOM 705 O O . THR A 1 95 ? 2.607 -1.381 -1.498 1.00 95.12 95 THR A O 1
ATOM 708 N N . PRO A 1 96 ? 2.439 -1.825 -3.696 1.00 95.75 96 PRO A N 1
ATOM 709 C CA . PRO A 1 96 ? 1.073 -2.326 -3.570 1.00 95.75 96 PRO A CA 1
ATOM 710 C C . PRO A 1 96 ? 0.990 -3.609 -2.736 1.00 95.75 96 PRO A C 1
ATOM 712 O O . PRO A 1 96 ? 0.002 -3.804 -2.036 1.00 95.75 96 PRO A O 1
ATOM 715 N N . THR A 1 97 ? 2.030 -4.449 -2.736 1.00 95.44 97 THR A N 1
ATOM 716 C CA . THR A 1 97 ? 2.085 -5.640 -1.870 1.00 95.44 97 THR A CA 1
ATOM 717 C C . THR A 1 97 ? 2.079 -5.258 -0.391 1.00 95.44 97 THR A C 1
ATOM 719 O O . THR A 1 97 ? 1.258 -5.769 0.369 1.00 95.44 97 THR A O 1
ATOM 722 N N . LEU A 1 98 ? 2.954 -4.333 0.016 1.00 95.44 98 LEU A N 1
ATOM 723 C CA . LEU A 1 98 ? 3.034 -3.879 1.403 1.00 95.44 98 LEU A CA 1
ATOM 724 C C . LEU A 1 98 ? 1.771 -3.125 1.818 1.00 95.44 98 LEU A C 1
ATOM 726 O O . LEU A 1 98 ? 1.248 -3.370 2.899 1.00 95.44 98 LEU A O 1
ATOM 730 N N . TRP A 1 99 ? 1.261 -2.247 0.950 1.00 96.12 99 TRP A N 1
ATOM 731 C CA . TRP A 1 99 ? 0.017 -1.524 1.195 1.00 96.12 99 TRP A CA 1
ATOM 732 C C . TRP A 1 99 ? -1.144 -2.489 1.433 1.00 96.12 99 TRP A C 1
ATOM 734 O O . TRP A 1 99 ? -1.816 -2.398 2.452 1.00 96.12 99 TRP A O 1
ATOM 744 N N . ASN A 1 100 ? -1.345 -3.465 0.546 1.00 95.44 100 ASN A N 1
ATOM 745 C CA . ASN A 1 100 ? -2.462 -4.404 0.642 1.00 95.44 100 ASN A CA 1
ATOM 746 C C . ASN A 1 100 ? -2.369 -5.352 1.849 1.00 95.44 100 ASN A C 1
ATOM 748 O O . ASN A 1 100 ? -3.396 -5.869 2.282 1.00 95.44 100 ASN A O 1
ATOM 752 N N . ALA A 1 101 ? -1.171 -5.574 2.397 1.00 95.00 101 ALA A N 1
ATOM 753 C CA . ALA A 1 101 ? -0.982 -6.352 3.621 1.00 95.00 101 ALA A CA 1
ATOM 754 C C . ALA A 1 101 ? -1.454 -5.608 4.885 1.00 95.00 101 ALA A C 1
ATOM 756 O O . ALA A 1 101 ? -1.627 -6.234 5.930 1.00 95.00 101 ALA A O 1
ATOM 757 N N . LEU A 1 102 ? -1.675 -4.291 4.808 1.00 95.44 102 LEU A N 1
ATOM 758 C CA . LEU A 1 102 ? -2.119 -3.504 5.953 1.00 95.44 102 LEU A CA 1
ATOM 759 C C . LEU A 1 102 ? -3.605 -3.743 6.277 1.00 95.44 102 LEU A C 1
ATOM 761 O O . LEU A 1 102 ? -4.451 -3.775 5.368 1.00 95.44 102 LEU A O 1
ATOM 765 N N . PRO A 1 103 ? -3.962 -3.793 7.575 1.00 94.62 103 PRO A N 1
ATOM 766 C CA . PRO A 1 103 ? -5.346 -3.762 8.025 1.00 94.62 103 PRO A CA 1
ATOM 767 C C . PRO A 1 103 ? -6.128 -2.590 7.423 1.00 94.62 103 PRO A C 1
ATOM 769 O O . PRO A 1 103 ? -5.608 -1.481 7.266 1.00 94.62 103 PRO A O 1
ATOM 772 N N . ALA A 1 104 ? -7.404 -2.828 7.110 1.00 92.44 104 ALA A N 1
ATOM 773 C CA . ALA A 1 104 ? -8.277 -1.820 6.506 1.00 92.44 104 ALA A CA 1
ATOM 774 C C . ALA A 1 104 ? -8.425 -0.567 7.384 1.00 92.44 104 ALA A C 1
ATOM 776 O O . ALA A 1 104 ? -8.460 0.538 6.858 1.00 92.44 104 ALA A O 1
ATOM 777 N N . GLU A 1 105 ? -8.443 -0.727 8.708 1.00 93.31 105 GLU A N 1
ATOM 778 C CA . GLU A 1 105 ? -8.516 0.380 9.673 1.00 93.31 105 GLU A CA 1
ATOM 779 C C . GLU A 1 105 ? -7.347 1.360 9.530 1.00 93.31 105 GLU A C 1
ATOM 781 O O . GLU A 1 105 ? -7.540 2.570 9.591 1.00 93.31 105 GLU A O 1
ATOM 786 N N . ILE A 1 106 ? -6.139 0.840 9.283 1.00 95.75 106 ILE A N 1
ATOM 787 C CA . ILE A 1 106 ? -4.946 1.667 9.087 1.00 95.75 106 ILE A CA 1
ATOM 788 C C . ILE A 1 106 ? -5.034 2.362 7.732 1.00 95.75 106 ILE A C 1
ATOM 790 O O . ILE A 1 106 ? -4.826 3.567 7.649 1.00 95.75 106 ILE A O 1
ATOM 794 N N . ARG A 1 107 ? -5.390 1.633 6.669 1.00 94.38 107 ARG A N 1
ATOM 795 C CA . ARG A 1 107 ? -5.497 2.201 5.313 1.00 94.38 107 ARG A CA 1
ATOM 796 C C . ARG A 1 107 ? -6.569 3.282 5.196 1.00 94.38 107 ARG A C 1
ATOM 798 O O . ARG A 1 107 ? -6.359 4.261 4.489 1.00 94.38 107 ARG A O 1
ATOM 805 N N . ASN A 1 108 ? -7.671 3.120 5.921 1.00 92.81 108 ASN A N 1
ATOM 806 C CA . ASN A 1 108 ? -8.814 4.031 5.921 1.00 92.81 108 ASN A CA 1
ATOM 807 C C . ASN A 1 108 ? -8.751 5.060 7.064 1.00 92.81 108 ASN A C 1
ATOM 809 O O . ASN A 1 108 ? -9.781 5.604 7.463 1.00 92.81 108 ASN A O 1
ATOM 813 N N . ALA A 1 109 ? -7.563 5.314 7.620 1.00 94.88 109 ALA A N 1
ATOM 814 C CA . ALA A 1 109 ? -7.383 6.303 8.674 1.00 94.88 109 ALA A CA 1
ATOM 815 C C . ALA A 1 109 ? -7.867 7.697 8.232 1.00 94.88 109 ALA A C 1
ATOM 817 O O . ALA A 1 109 ? -7.609 8.144 7.116 1.00 94.88 109 ALA A O 1
ATOM 818 N N . ALA A 1 110 ? -8.528 8.415 9.143 1.00 95.12 110 ALA A N 1
ATOM 819 C CA . ALA A 1 110 ? -9.151 9.709 8.850 1.00 95.12 110 ALA A CA 1
ATOM 820 C C . ALA A 1 110 ? -8.149 10.852 8.593 1.00 95.12 110 ALA A C 1
ATOM 822 O O . ALA A 1 110 ? -8.514 11.886 8.036 1.00 95.12 110 ALA A O 1
ATOM 823 N N . SER A 1 111 ? -6.891 10.695 9.012 1.00 97.06 111 SER A N 1
ATOM 824 C CA . SER A 1 111 ? -5.828 11.674 8.787 1.00 97.06 111 SER A CA 1
ATOM 825 C C . S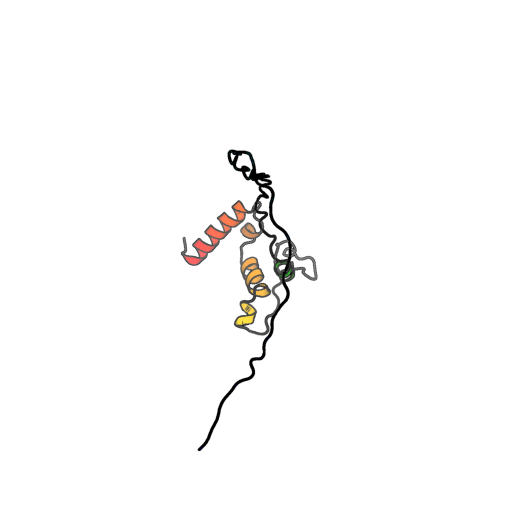ER A 1 111 ? -4.466 11.000 8.643 1.00 97.06 111 SER A C 1
ATOM 827 O O . SER A 1 111 ? -4.257 9.864 9.080 1.00 97.06 111 SER A O 1
ATOM 829 N N . LEU A 1 112 ? -3.506 11.727 8.065 1.00 96.50 112 LEU A N 1
ATOM 830 C CA . LEU A 1 112 ? -2.136 11.239 7.901 1.00 96.50 112 LEU A CA 1
ATOM 831 C C . LEU A 1 112 ? -1.434 10.969 9.238 1.00 96.50 112 LEU A C 1
ATOM 833 O O . LEU A 1 112 ? -0.591 10.077 9.312 1.00 96.50 112 LEU A O 1
ATOM 837 N N . ASP A 1 113 ? -1.763 11.713 10.291 1.00 97.56 113 ASP A N 1
ATOM 838 C CA . ASP A 1 113 ? -1.138 11.535 11.605 1.00 97.56 113 ASP A CA 1
ATOM 839 C C . ASP A 1 113 ? -1.643 10.265 12.301 1.00 97.56 113 ASP A C 1
ATOM 841 O O . ASP A 1 113 ? -0.853 9.501 12.866 1.00 97.56 113 ASP A O 1
ATOM 845 N N . ILE A 1 114 ? -2.944 9.978 12.176 1.00 97.56 114 ILE A N 1
ATOM 846 C CA . ILE A 1 114 ? -3.532 8.710 12.629 1.00 97.56 114 ILE A CA 1
ATOM 847 C C . ILE A 1 114 ? -2.917 7.553 11.837 1.00 97.56 114 ILE A C 1
ATOM 849 O O . ILE A 1 114 ? -2.422 6.604 12.434 1.00 97.56 114 ILE A O 1
ATOM 853 N N . PHE A 1 115 ? -2.833 7.667 10.508 1.00 97.38 115 PHE A N 1
ATOM 854 C CA . PHE A 1 115 ? -2.194 6.651 9.670 1.00 97.38 115 PHE A CA 1
ATOM 855 C C . PHE A 1 115 ? -0.769 6.324 10.141 1.00 97.38 115 PHE A C 1
ATOM 857 O O . PHE A 1 115 ? -0.445 5.162 10.381 1.00 97.38 115 PHE A O 1
ATOM 864 N N . LYS A 1 116 ? 0.085 7.343 10.314 1.00 97.50 116 LYS A N 1
ATOM 865 C CA . LYS A 1 116 ? 1.488 7.160 10.725 1.00 97.50 116 LYS A CA 1
ATOM 866 C C . LYS A 1 116 ? 1.603 6.506 12.101 1.00 97.50 116 LYS A C 1
ATOM 868 O O . LYS A 1 116 ? 2.427 5.608 12.276 1.00 97.50 116 LYS A O 1
ATOM 873 N N . SER A 1 117 ? 0.807 6.965 13.069 1.00 97.88 117 SER A N 1
ATOM 874 C CA . SER A 1 117 ? 0.822 6.422 14.431 1.00 97.88 117 SER A CA 1
ATOM 875 C C . SER A 1 117 ? 0.340 4.969 14.467 1.00 97.88 117 SER A C 1
ATOM 877 O O . SER A 1 117 ? 1.070 4.110 14.960 1.00 97.88 117 SER A O 1
ATOM 879 N N . SER A 1 118 ? -0.812 4.661 13.863 1.00 97.50 118 SER A N 1
ATOM 880 C CA . SER A 1 118 ? -1.355 3.300 13.786 1.00 97.50 118 SER A CA 1
ATOM 881 C C . SER A 1 118 ? -0.444 2.348 13.011 1.00 97.50 118 SER A C 1
ATOM 883 O O . SER A 1 118 ? -0.222 1.223 13.456 1.00 97.50 118 SER A O 1
ATOM 885 N N . LEU A 1 119 ? 0.139 2.796 11.892 1.00 97.62 119 LEU A N 1
ATOM 886 C CA . LEU A 1 119 ? 1.092 2.005 11.112 1.00 97.62 119 LEU A CA 1
ATOM 887 C C . LEU A 1 119 ? 2.330 1.651 11.938 1.00 97.62 119 LEU A C 1
ATOM 889 O O . LEU A 1 119 ? 2.741 0.493 11.961 1.00 97.62 119 LEU A O 1
ATOM 893 N N . LYS A 1 120 ? 2.918 2.634 12.633 1.00 96.88 120 LYS A N 1
ATOM 894 C CA . LYS A 1 120 ? 4.090 2.404 13.484 1.00 96.88 120 LYS A CA 1
ATOM 895 C C . LYS A 1 120 ? 3.792 1.359 14.557 1.00 96.88 120 LYS A C 1
ATOM 897 O O . LYS A 1 120 ? 4.576 0.427 14.712 1.00 96.88 120 LYS A O 1
ATOM 902 N N . THR A 1 121 ? 2.674 1.507 15.267 1.00 97.06 121 THR A N 1
ATOM 903 C CA . THR A 1 121 ? 2.252 0.553 16.300 1.00 97.06 121 THR A CA 1
ATOM 904 C C . THR A 1 121 ? 2.077 -0.843 15.712 1.00 97.06 121 THR A C 1
ATOM 906 O O . THR A 1 121 ? 2.671 -1.790 16.213 1.00 97.06 121 THR A O 1
ATOM 909 N N . HIS A 1 122 ? 1.342 -0.963 14.604 1.00 96.00 122 HIS A N 1
ATOM 910 C CA . HIS A 1 122 ? 1.087 -2.244 13.949 1.00 96.00 122 HIS A CA 1
ATOM 911 C C . HIS A 1 122 ? 2.375 -2.965 13.534 1.00 96.00 122 HIS A C 1
ATOM 913 O O . HIS A 1 122 ? 2.557 -4.136 13.861 1.00 96.00 122 HIS A O 1
ATOM 919 N N . LEU A 1 123 ? 3.297 -2.258 12.874 1.00 95.75 123 LEU A N 1
ATOM 920 C CA . LEU A 1 123 ? 4.574 -2.833 12.449 1.00 95.75 123 LEU A CA 1
ATOM 921 C C . LEU A 1 123 ? 5.456 -3.234 13.640 1.00 95.75 123 LEU A C 1
ATOM 923 O O . LEU A 1 123 ? 6.137 -4.255 13.573 1.00 95.75 123 LEU A O 1
ATOM 927 N N . PHE A 1 124 ? 5.435 -2.464 14.733 1.00 96.69 124 PHE A N 1
ATOM 928 C CA . PHE A 1 124 ? 6.198 -2.795 15.935 1.00 96.69 124 PHE A CA 1
ATOM 929 C C . PHE A 1 124 ? 5.655 -4.056 16.616 1.00 96.69 124 PHE A C 1
ATOM 931 O O . PHE A 1 124 ? 6.424 -4.968 16.909 1.00 96.69 124 PHE A O 1
ATOM 938 N N . THR A 1 125 ? 4.333 -4.159 16.783 1.00 96.19 125 THR A N 1
ATOM 939 C CA . THR A 1 125 ? 3.687 -5.358 17.338 1.00 96.19 125 THR A CA 1
ATOM 940 C C . THR A 1 125 ? 3.949 -6.595 16.477 1.00 96.19 125 THR A C 1
ATOM 942 O O . THR A 1 125 ? 4.219 -7.663 17.017 1.00 96.19 125 THR A O 1
ATOM 945 N N . MET A 1 126 ? 3.928 -6.466 15.144 1.00 94.56 126 MET A N 1
ATOM 946 C CA . MET A 1 126 ? 4.255 -7.578 14.242 1.00 94.56 126 MET A CA 1
ATOM 947 C C . MET A 1 126 ? 5.705 -8.060 14.378 1.00 94.56 126 MET A C 1
ATOM 949 O O . MET A 1 126 ? 5.962 -9.250 14.223 1.00 94.56 126 MET A O 1
ATOM 953 N N . ALA A 1 127 ? 6.650 -7.150 14.624 1.00 95.75 127 ALA A N 1
ATOM 954 C CA . ALA A 1 127 ? 8.073 -7.476 14.674 1.00 95.75 127 ALA A CA 1
ATOM 955 C C . ALA A 1 127 ? 8.540 -7.972 16.052 1.00 95.75 127 ALA A C 1
ATOM 957 O O . ALA A 1 127 ? 9.426 -8.822 16.117 1.00 95.75 127 ALA A O 1
ATOM 958 N N . PHE A 1 128 ? 7.971 -7.439 17.136 1.00 96.00 128 PHE A N 1
ATOM 959 C CA . PHE A 1 128 ? 8.483 -7.646 18.496 1.00 96.00 128 PHE A CA 1
ATO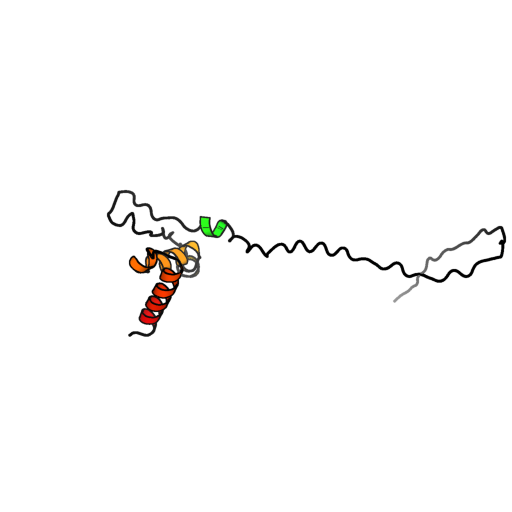M 960 C C . PHE A 1 128 ? 7.489 -8.314 19.453 1.00 96.00 128 PHE A C 1
ATOM 962 O O . PHE A 1 128 ? 7.883 -8.677 20.556 1.00 96.00 128 PHE A O 1
ATOM 969 N N . GLY A 1 129 ? 6.241 -8.537 19.027 1.00 85.19 129 GLY A N 1
ATOM 970 C CA . GLY A 1 129 ? 5.186 -9.065 19.892 1.00 85.19 129 GLY A CA 1
ATOM 971 C C . GLY A 1 129 ? 4.661 -8.032 20.905 1.00 85.19 129 GLY A C 1
ATOM 972 O O . GLY A 1 129 ? 5.179 -6.913 20.965 1.00 85.19 129 GLY A O 1
ATOM 973 N N . PRO A 1 130 ? 3.575 -8.360 21.629 1.00 73.88 130 PRO A N 1
ATOM 974 C CA . PRO A 1 130 ? 3.050 -7.546 22.726 1.00 73.88 130 PRO A CA 1
ATOM 975 C C . PRO A 1 130 ? 3.927 -7.594 23.985 1.00 73.88 130 PRO A C 1
ATOM 977 O O . PRO A 1 130 ? 4.568 -8.642 24.230 1.00 73.88 130 PRO A O 1
#

Sequence (130 aa):
MSRTLLPGFSPALSHGNISPPPSSTSTGCRSSPGFTIKHSSSRTSPSIPSPPQYLSDLLHPYTPSRSLRSSDTGLLSIPRSRLRTVGDRAFSVATPTLWNALPAEIRNAASLDIFKSSLKTHLFTMAFGP

pLDDT: mean 76.33, std 20.41, range [36.91, 97.88]

Organism: Pagothenia borchgrevinki (NCBI:txid8213)

Foldseek 3Di:
DDDDDDDDDDDDDDDDDDDDDDDDDDDDPDDDPPPDDPPPPPPPPPDDDDPDVVLVVLWAQDDDPDDDPCNPLRAIDADDFPDPPVRCPDSSHVVRVVLVPDDSCLVPPPDPVSNVVVVVVVVCCVVPND

Secondary structure (DSSP, 8-state):
-----------------------------------------------PPPPPHHHHHT--B---SS--TTTTS--B--PPPSSTTTTTTSHHHHHHHHHHTS-HHHHT-SSHHHHHHHHHHHHHHHHH--